Protein AF-A0A5J4SEL9-F1 (afdb_monomer)

Foldseek 3Di:
DVLDLVVLLVCQVVCVVVVPDDDPPNVSVCVPPVCSVVVSVVVVRDDDDD

Solvent-accessible surface area (backbone atoms only — not comparable to full-atom values): 3221 Å² total; per-residue (Å²): 78,96,76,42,34,64,61,54,60,67,51,56,70,52,37,69,83,36,79,87,63,79,73,56,67,69,68,48,33,43,83,81,42,70,58,50,70,61,56,39,39,75,73,67,40,86,82,83,84,132

InterPro domains:
  IPR001986 Enolpyruvate transferase domain [PF00275] (1-40)
  IPR013792 RNA 3'-terminal phosphate cyclase/enolpyruvate transferase, alpha/beta [SSF55205] (1-45)
  IPR036968 Enolpyruvate transferase domain superfamily [G3DSA:3.65.10.10] (1-48)

Secondary structure (DSSP, 8-state):
--S-HHHHHHHGGGGGT-TT---S-GGGGTTT-TTHHHHHHHTT------

Organism: NCBI:txid433724

Structure (mmCIF, N/CA/C/O backbone):
data_AF-A0A5J4SEL9-F1
#
_entry.id   AF-A0A5J4SEL9-F1
#
loop_
_atom_site.group_PDB
_atom_site.id
_atom_site.type_symbol
_atom_site.label_atom_id
_atom_site.label_alt_id
_atom_site.label_comp_id
_atom_site.label_asym_id
_atom_site.label_entity_id
_atom_site.label_seq_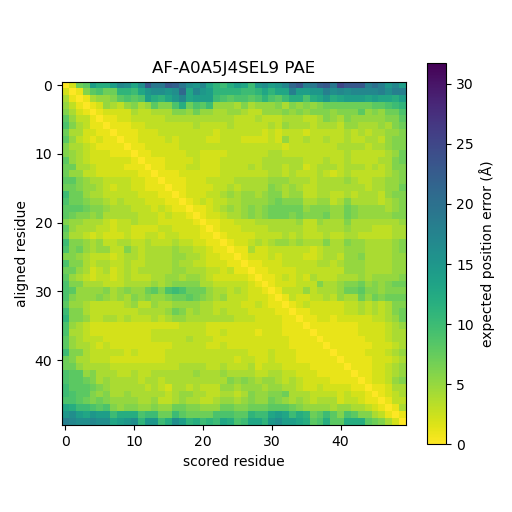id
_atom_site.pdbx_PDB_ins_code
_atom_site.Cartn_x
_atom_site.Cartn_y
_atom_site.Cartn_z
_atom_site.occupancy
_atom_site.B_iso_or_equiv
_atom_site.auth_seq_id
_atom_site.auth_comp_id
_atom_site.auth_asym_id
_atom_site.auth_atom_id
_atom_site.pdbx_PDB_model_num
ATOM 1 N N . THR A 1 1 ? 3.086 -6.322 -10.326 1.00 60.22 1 THR A N 1
ATOM 2 C CA . THR A 1 1 ? 3.276 -5.073 -11.123 1.00 60.22 1 THR A CA 1
ATOM 3 C C . THR A 1 1 ? 4.493 -5.256 -12.004 1.00 60.22 1 THR A C 1
ATOM 5 O O . THR A 1 1 ? 5.355 -5.981 -11.548 1.00 60.22 1 THR A O 1
ATOM 8 N N . TYR A 1 2 ? 4.617 -4.660 -13.201 1.00 63.88 2 TYR A N 1
ATOM 9 C CA . TYR A 1 2 ? 5.827 -4.754 -14.064 1.00 63.88 2 TYR A CA 1
ATOM 10 C C . TYR A 1 2 ? 7.108 -4.160 -13.409 1.00 63.88 2 TYR A C 1
ATOM 12 O O . TYR A 1 2 ? 7.711 -3.236 -13.938 1.00 63.88 2 TYR A O 1
ATOM 20 N N . GLU A 1 3 ? 7.449 -4.590 -12.195 1.00 64.44 3 GLU A N 1
ATOM 21 C CA . GLU A 1 3 ? 8.521 -4.139 -11.297 1.00 64.44 3 GLU A CA 1
ATOM 22 C C . GLU A 1 3 ? 8.546 -2.633 -10.954 1.00 64.44 3 GLU A C 1
ATOM 24 O O . GLU A 1 3 ? 9.432 -2.143 -10.238 1.00 64.44 3 GLU A O 1
ATOM 29 N N . ASP A 1 4 ? 7.526 -1.891 -11.395 1.00 78.38 4 ASP A N 1
ATOM 30 C CA . ASP A 1 4 ? 7.370 -0.468 -11.123 1.00 78.38 4 ASP A CA 1
ATOM 31 C C . ASP A 1 4 ? 6.535 -0.213 -9.859 1.00 78.38 4 ASP A C 1
ATOM 33 O O . ASP A 1 4 ? 5.311 -0.374 -9.830 1.00 78.38 4 ASP A O 1
ATOM 37 N N . HIS A 1 5 ? 7.225 0.264 -8.824 1.00 79.81 5 HIS A N 1
ATOM 38 C CA . HIS A 1 5 ? 6.656 0.783 -7.583 1.00 79.81 5 HIS A CA 1
ATOM 39 C C . HIS A 1 5 ? 5.529 1.807 -7.781 1.00 79.81 5 HIS A C 1
ATOM 41 O O . HIS A 1 5 ? 4.579 1.824 -7.001 1.00 79.81 5 HIS A O 1
ATOM 47 N N . ARG A 1 6 ? 5.580 2.636 -8.828 1.00 84.00 6 ARG A N 1
ATOM 48 C CA . ARG A 1 6 ? 4.579 3.681 -9.080 1.00 84.00 6 ARG A CA 1
ATOM 49 C C . ARG A 1 6 ? 3.220 3.098 -9.426 1.00 84.00 6 ARG A C 1
ATOM 51 O O . ARG A 1 6 ? 2.215 3.644 -8.987 1.00 84.00 6 ARG A O 1
ATOM 58 N N . MET A 1 7 ? 3.173 1.982 -10.156 1.00 85.38 7 MET A N 1
ATOM 59 C CA . MET A 1 7 ? 1.895 1.326 -10.445 1.00 85.38 7 MET A CA 1
ATOM 60 C C . MET A 1 7 ? 1.272 0.760 -9.173 1.00 85.38 7 MET A C 1
ATOM 62 O O . MET A 1 7 ? 0.095 0.994 -8.926 1.00 85.38 7 MET A O 1
ATOM 66 N N . ALA A 1 8 ? 2.058 0.076 -8.337 1.00 86.00 8 ALA A N 1
ATOM 67 C CA . ALA A 1 8 ? 1.560 -0.450 -7.067 1.00 86.00 8 ALA A CA 1
ATOM 68 C C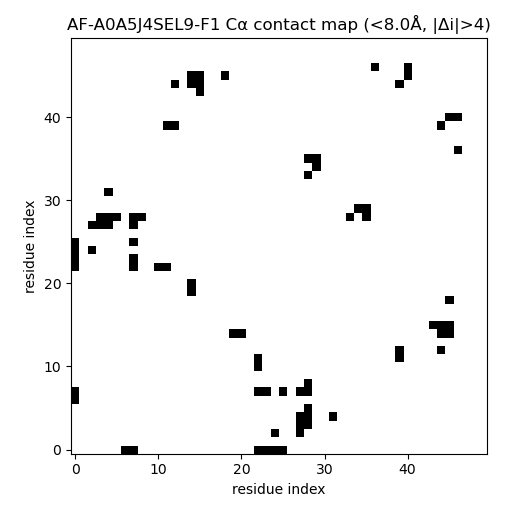 . ALA A 1 8 ? 1.005 0.683 -6.185 1.00 86.00 8 ALA A C 1
ATOM 70 O O . ALA A 1 8 ? -0.099 0.569 -5.657 1.00 86.00 8 ALA A O 1
ATOM 71 N N . MET A 1 9 ? 1.723 1.808 -6.107 1.00 85.19 9 MET A N 1
ATOM 72 C CA . MET A 1 9 ? 1.297 2.965 -5.318 1.00 85.19 9 MET A CA 1
ATOM 73 C C . MET A 1 9 ? 0.073 3.695 -5.895 1.00 85.19 9 MET A C 1
ATOM 75 O O . MET A 1 9 ? -0.744 4.210 -5.137 1.00 85.19 9 MET A O 1
ATOM 79 N N . ALA A 1 10 ? -0.077 3.756 -7.220 1.00 87.31 10 ALA A N 1
ATOM 80 C CA . ALA A 1 10 ? -1.220 4.415 -7.855 1.00 87.31 10 ALA A CA 1
ATOM 81 C C . ALA A 1 10 ? -2.526 3.634 -7.653 1.00 87.31 10 ALA A C 1
ATOM 83 O O . ALA A 1 10 ? -3.585 4.237 -7.487 1.00 87.31 10 ALA A O 1
ATOM 84 N N . PHE A 1 11 ? -2.453 2.299 -7.644 1.00 85.38 11 PHE A N 1
ATOM 85 C CA . PHE A 1 11 ? -3.631 1.455 -7.463 1.00 85.38 11 PHE A CA 1
ATOM 86 C C . PHE A 1 11 ? -4.000 1.232 -5.994 1.00 85.38 11 PHE A C 1
ATOM 88 O O . PHE A 1 11 ? -5.171 1.007 -5.720 1.00 85.38 11 PHE A O 1
ATOM 95 N N . ALA A 1 12 ? -3.079 1.345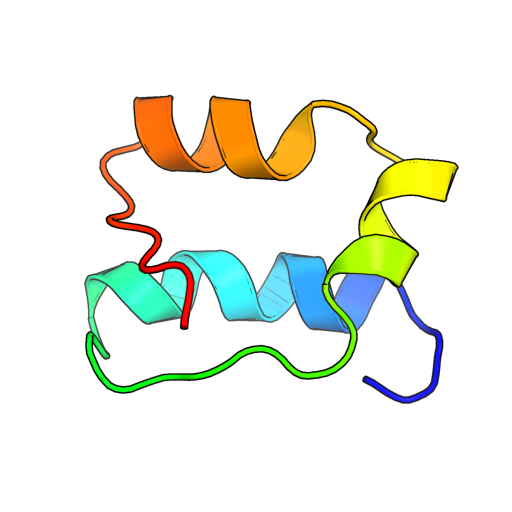 -5.032 1.00 87.38 12 ALA A N 1
ATOM 96 C CA . ALA A 1 12 ? -3.386 1.047 -3.627 1.00 87.38 12 ALA A CA 1
ATOM 97 C C . ALA A 1 12 ? -4.580 1.822 -3.029 1.00 87.38 12 ALA A C 1
ATOM 99 O O . ALA A 1 12 ? -5.398 1.197 -2.354 1.00 87.38 12 ALA A O 1
ATOM 100 N N . PRO A 1 13 ? -4.779 3.126 -3.309 1.00 86.69 13 PRO A N 1
ATOM 101 C CA . PRO 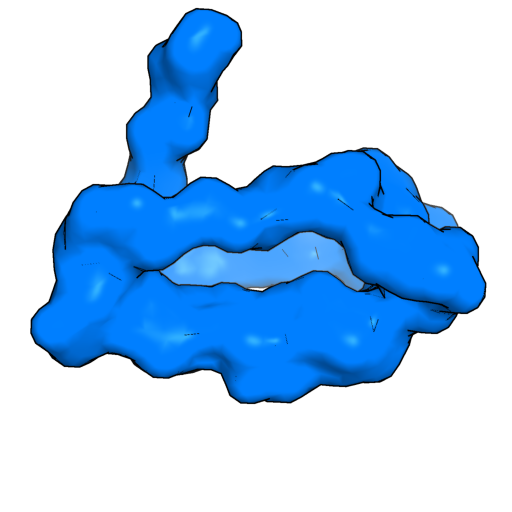A 1 13 ? 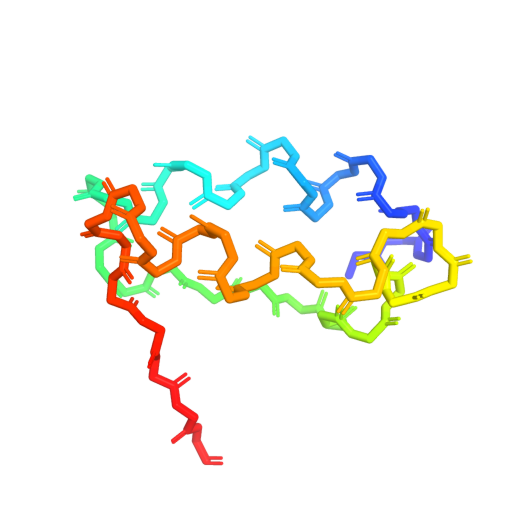-5.963 3.845 -2.833 1.00 86.69 13 PRO A CA 1
ATOM 102 C C . PRO A 1 13 ? -7.286 3.315 -3.404 1.00 86.69 13 PRO A C 1
ATOM 104 O O . PRO A 1 13 ? -8.325 3.433 -2.756 1.00 86.69 13 PRO A O 1
ATOM 107 N N . ALA A 1 14 ? -7.276 2.699 -4.593 1.00 87.56 14 ALA A N 1
ATOM 108 C CA . ALA A 1 14 ? -8.482 2.117 -5.181 1.00 87.56 14 ALA A CA 1
ATOM 109 C C . ALA A 1 14 ? -9.005 0.913 -4.372 1.00 87.56 14 ALA A C 1
ATOM 111 O O . ALA A 1 14 ? -10.200 0.618 -4.432 1.00 87.56 14 ALA A O 1
ATOM 112 N N . ALA A 1 15 ? -8.163 0.288 -3.536 1.00 85.38 15 ALA A N 1
ATOM 113 C CA . ALA A 1 15 ? -8.556 -0.812 -2.651 1.00 85.38 15 ALA A CA 1
ATOM 114 C C . ALA A 1 15 ? -9.634 -0.392 -1.635 1.00 85.38 15 ALA A C 1
ATOM 116 O O . ALA A 1 15 ? -10.420 -1.219 -1.188 1.00 85.38 15 ALA A O 1
ATOM 117 N N . ILE A 1 16 ? -9.738 0.907 -1.322 1.00 83.00 16 ILE A N 1
ATOM 118 C CA . ILE A 1 16 ? -10.790 1.458 -0.448 1.00 83.00 16 ILE A CA 1
ATOM 119 C C . ILE A 1 16 ? -12.185 1.229 -1.038 1.00 83.00 16 ILE A C 1
ATOM 121 O O . ILE A 1 16 ? -13.152 1.024 -0.307 1.00 83.00 16 ILE A O 1
ATOM 125 N N . ARG A 1 17 ? -12.313 1.319 -2.365 1.00 86.31 17 ARG A N 1
ATOM 126 C CA . ARG A 1 1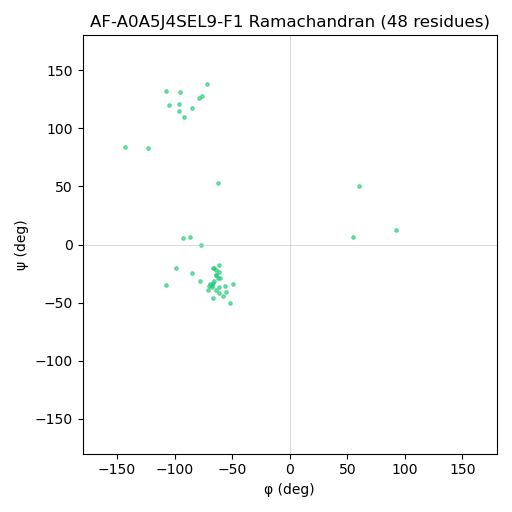7 ? -13.591 1.148 -3.071 1.00 86.31 17 ARG A CA 1
ATOM 127 C C . ARG A 1 17 ? -13.759 -0.249 -3.658 1.00 86.31 17 ARG A C 1
ATOM 129 O O . ARG A 1 17 ? -14.892 -0.652 -3.898 1.00 86.31 17 ARG A O 1
ATOM 136 N N . CYS A 1 18 ? -12.661 -0.976 -3.838 1.00 86.75 18 CYS A N 1
ATOM 137 C CA . CYS A 1 18 ? -12.622 -2.326 -4.385 1.00 86.75 18 CYS A CA 1
ATOM 138 C C . CYS A 1 18 ? -11.942 -3.272 -3.376 1.00 86.75 18 CYS A C 1
ATOM 140 O O . CYS A 1 18 ? -10.743 -3.519 -3.512 1.00 86.75 18 CYS A O 1
ATOM 142 N N . PRO A 1 19 ? -12.670 -3.795 -2.371 1.00 79.88 19 PRO A N 1
ATOM 143 C CA . PRO A 1 19 ? -12.080 -4.602 -1.296 1.00 79.88 19 PRO A CA 1
ATOM 144 C C . PRO A 1 19 ? -11.459 -5.920 -1.786 1.00 79.88 19 PRO A C 1
ATOM 146 O O . PRO A 1 19 ? -10.507 -6.401 -1.181 1.00 79.88 19 PRO A O 1
ATOM 149 N N . ASP A 1 20 ? -11.932 -6.463 -2.912 1.00 85.69 20 ASP A N 1
ATOM 150 C CA . ASP A 1 20 ? -11.402 -7.698 -3.514 1.00 85.69 20 ASP A CA 1
ATOM 151 C C . ASP A 1 20 ? -10.201 -7.458 -4.451 1.00 85.69 20 ASP A C 1
ATOM 153 O O . ASP A 1 20 ? -9.741 -8.364 -5.152 1.00 85.69 20 ASP A O 1
ATOM 157 N N . MET A 1 21 ? -9.689 -6.225 -4.518 1.00 86.56 21 MET A N 1
ATOM 158 C CA . MET A 1 21 ? -8.556 -5.896 -5.375 1.00 86.56 21 MET A CA 1
ATOM 159 C C . MET A 1 21 ? -7.243 -6.398 -4.768 1.00 86.56 21 MET A C 1
ATOM 161 O O . MET A 1 21 ? -6.885 -6.061 -3.642 1.00 86.56 21 MET A O 1
ATOM 165 N N . ARG A 1 22 ? -6.471 -7.139 -5.566 1.00 87.00 22 ARG A N 1
ATOM 166 C CA . ARG A 1 22 ? -5.141 -7.635 -5.195 1.00 87.00 22 ARG A CA 1
ATOM 167 C C . ARG A 1 22 ? -4.049 -6.881 -5.945 1.00 87.00 22 ARG A C 1
ATOM 169 O O . ARG A 1 22 ? -4.114 -6.740 -7.166 1.00 87.00 22 ARG A O 1
ATOM 176 N N . ILE A 1 23 ? -3.019 -6.435 -5.227 1.00 86.19 23 ILE A N 1
ATOM 177 C CA . ILE A 1 23 ? -1.810 -5.860 -5.827 1.00 86.19 23 ILE A CA 1
ATOM 178 C C . ILE A 1 23 ? -0.757 -6.958 -5.938 1.00 86.19 23 ILE A C 1
ATOM 180 O O . ILE A 1 23 ? -0.273 -7.465 -4.932 1.00 86.19 23 ILE A O 1
ATOM 184 N N . ALA A 1 24 ? -0.394 -7.312 -7.170 1.00 85.69 24 ALA A N 1
ATOM 185 C CA . ALA A 1 24 ? 0.705 -8.236 -7.429 1.00 85.69 24 ALA A CA 1
ATOM 186 C C . ALA A 1 24 ? 2.061 -7.575 -7.127 1.00 85.69 24 ALA A C 1
ATOM 188 O O . ALA A 1 24 ? 2.288 -6.433 -7.537 1.00 85.69 24 ALA A O 1
ATOM 189 N N . ASP A 1 25 ? 2.965 -8.325 -6.494 1.00 83.88 25 ASP A N 1
ATOM 190 C CA . ASP A 1 25 ? 4.338 -7.926 -6.147 1.00 83.88 25 ASP A CA 1
ATOM 191 C C . ASP A 1 25 ? 4.449 -6.704 -5.212 1.00 83.88 25 ASP A C 1
ATOM 193 O O . ASP A 1 25 ? 5.218 -5.786 -5.491 1.00 83.88 25 ASP A O 1
ATOM 197 N N . PRO A 1 26 ? 3.745 -6.652 -4.064 1.00 84.00 26 PRO A N 1
ATOM 198 C CA . PRO A 1 26 ? 3.733 -5.466 -3.195 1.00 84.00 26 PRO A CA 1
ATOM 199 C C . PRO A 1 26 ? 5.119 -5.084 -2.634 1.00 84.00 26 PRO A C 1
ATOM 201 O O . PRO A 1 26 ? 5.334 -3.941 -2.221 1.00 84.00 26 PRO A O 1
ATOM 204 N N . HIS A 1 27 ? 6.080 -6.013 -2.668 1.00 84.88 27 HIS A N 1
ATOM 205 C CA . HIS A 1 27 ? 7.466 -5.806 -2.248 1.00 84.88 27 HIS A CA 1
ATOM 206 C C . HIS A 1 27 ? 8.222 -4.776 -3.108 1.00 84.88 27 HIS A C 1
ATOM 208 O O . HIS A 1 27 ? 9.190 -4.179 -2.635 1.00 84.88 27 HIS A O 1
ATOM 214 N N . VAL A 1 28 ? 7.786 -4.506 -4.349 1.00 85.62 28 VAL A N 1
ATOM 215 C CA . VAL A 1 28 ? 8.474 -3.538 -5.224 1.00 85.62 28 VAL A CA 1
ATOM 216 C C . VAL A 1 28 ? 8.397 -2.106 -4.694 1.00 85.62 28 VAL A C 1
ATOM 218 O O . VAL A 1 28 ? 9.208 -1.273 -5.091 1.00 85.62 28 VAL A O 1
ATOM 221 N N . VAL A 1 29 ? 7.440 -1.814 -3.805 1.00 86.62 29 VAL A N 1
ATOM 222 C CA . VAL A 1 29 ? 7.280 -0.500 -3.165 1.00 86.62 29 VAL A CA 1
ATOM 223 C C . VAL A 1 29 ? 8.294 -0.304 -2.040 1.00 86.62 29 VAL A C 1
ATOM 225 O O . VAL A 1 29 ? 8.784 0.807 -1.846 1.00 86.62 29 VAL A O 1
ATOM 228 N N . TH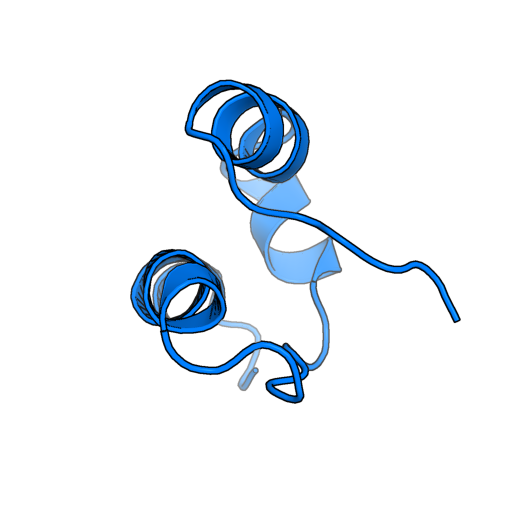R A 1 30 ? 8.688 -1.380 -1.352 1.00 84.81 30 THR A N 1
ATOM 229 C CA . THR A 1 30 ? 9.547 -1.334 -0.159 1.00 84.81 30 THR A CA 1
ATOM 230 C C . THR A 1 30 ? 10.917 -0.709 -0.433 1.00 84.81 30 THR A C 1
ATOM 232 O O . THR A 1 30 ? 11.472 -0.065 0.450 1.00 84.81 30 THR A O 1
ATOM 235 N N . LYS A 1 31 ? 11.442 -0.821 -1.663 1.00 84.00 31 LYS A N 1
ATOM 236 C CA . LYS A 1 31 ? 12.721 -0.200 -2.062 1.00 84.00 31 LYS A CA 1
ATOM 237 C C . LYS A 1 31 ? 12.688 1.335 -2.058 1.00 84.00 31 LYS A C 1
ATOM 239 O O . LYS A 1 31 ? 13.713 1.963 -1.821 1.00 84.00 31 LYS A O 1
ATOM 244 N N . SER A 1 32 ? 11.528 1.929 -2.342 1.00 85.75 32 SER A N 1
ATOM 245 C CA . SER A 1 32 ? 11.358 3.381 -2.506 1.00 85.75 32 SER A CA 1
ATOM 246 C C . SER A 1 32 ? 10.615 4.010 -1.333 1.00 85.75 32 SER A C 1
ATOM 248 O O . SER A 1 32 ? 10.910 5.136 -0.950 1.00 85.75 32 SER A O 1
ATOM 250 N N . TYR A 1 33 ? 9.656 3.283 -0.762 1.00 89.12 33 TYR A N 1
ATOM 251 C CA . TYR A 1 33 ? 8.860 3.726 0.370 1.00 89.12 33 TYR A CA 1
ATOM 252 C C . TYR A 1 33 ? 8.582 2.537 1.310 1.00 89.12 33 TYR A C 1
ATOM 254 O O . TYR A 1 33 ? 7.525 1.908 1.236 1.00 89.12 33 TYR A O 1
ATOM 262 N N . PRO A 1 34 ? 9.526 2.220 2.218 1.00 88.56 34 PRO A N 1
ATOM 263 C CA . PRO A 1 34 ? 9.443 1.054 3.101 1.00 88.56 34 PRO A CA 1
ATOM 264 C C . PRO A 1 34 ? 8.176 1.003 3.963 1.00 88.56 34 PRO A C 1
ATOM 266 O O . PRO A 1 34 ? 7.627 -0.070 4.191 1.00 88.56 34 PRO A O 1
ATOM 269 N N . CYS A 1 35 ? 7.693 2.167 4.408 1.00 90.69 35 CYS A N 1
ATOM 270 C CA . CYS A 1 35 ? 6.532 2.291 5.293 1.00 90.69 35 CYS A CA 1
ATOM 271 C C . CYS A 1 35 ? 5.198 2.484 4.555 1.00 90.69 35 CYS A C 1
ATOM 273 O O . CYS A 1 35 ? 4.178 2.690 5.209 1.00 90.69 35 CYS A O 1
ATOM 275 N N . TYR A 1 36 ? 5.179 2.409 3.219 1.00 91.38 36 TYR A N 1
ATOM 276 C CA . TYR A 1 36 ? 4.007 2.753 2.407 1.00 91.38 36 TYR A CA 1
ATOM 277 C C . TYR A 1 36 ? 2.724 2.044 2.853 1.00 91.38 36 TYR A C 1
ATOM 279 O O . TYR A 1 36 ? 1.705 2.689 3.075 1.00 91.38 36 TYR A O 1
ATOM 287 N N . TRP A 1 37 ? 2.778 0.721 3.024 1.00 88.12 37 TRP A N 1
ATOM 288 C CA . TRP A 1 37 ? 1.611 -0.087 3.387 1.00 88.12 37 TRP A CA 1
ATOM 289 C C . TRP A 1 37 ? 1.092 0.218 4.796 1.00 88.12 37 TRP A C 1
ATOM 291 O O . TRP A 1 37 ? -0.115 0.197 5.024 1.00 88.12 37 TRP A O 1
ATOM 301 N N . GLU A 1 38 ? 1.980 0.555 5.733 1.00 90.62 38 GLU A N 1
ATOM 302 C CA . GLU A 1 38 ? 1.588 0.964 7.085 1.00 90.62 38 GLU 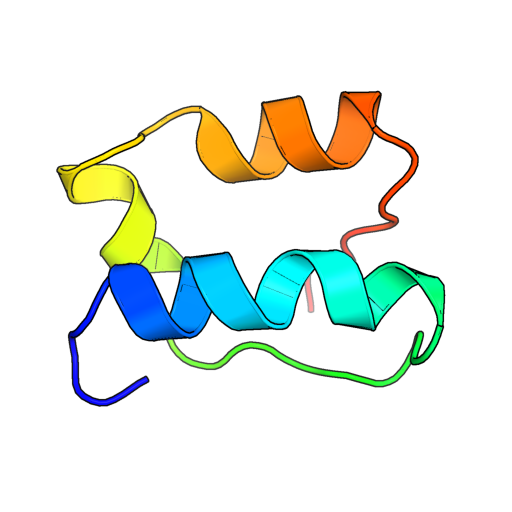A CA 1
ATOM 303 C C . GLU A 1 38 ? 0.935 2.349 7.087 1.00 90.62 38 GLU A C 1
ATOM 305 O O . GLU A 1 38 ? -0.061 2.572 7.773 1.00 90.62 38 GLU A O 1
ATOM 310 N N . ASP A 1 39 ? 1.443 3.274 6.276 1.00 92.00 39 ASP A N 1
ATOM 311 C CA . ASP A 1 39 ? 0.822 4.587 6.105 1.00 92.00 39 ASP A CA 1
ATOM 312 C C . ASP A 1 39 ? -0.534 4.479 5.390 1.00 92.00 39 ASP A C 1
ATOM 314 O O . ASP A 1 39 ? -1.490 5.166 5.753 1.00 92.00 39 ASP A O 1
ATOM 318 N N . LEU A 1 40 ? -0.666 3.538 4.454 1.00 89.38 40 LEU A N 1
ATOM 319 C CA . LEU A 1 40 ? -1.931 3.229 3.797 1.00 89.38 40 LEU A CA 1
ATOM 320 C C . LEU A 1 40 ? -2.979 2.682 4.787 1.00 89.38 40 LEU A C 1
ATOM 322 O O . LEU A 1 40 ? -4.144 3.079 4.732 1.00 89.38 40 LEU A O 1
ATOM 326 N N . LYS A 1 41 ? -2.570 1.839 5.746 1.00 89.25 41 LYS A N 1
ATOM 327 C CA . LYS A 1 41 ? -3.447 1.382 6.841 1.00 89.25 41 LYS A CA 1
ATOM 328 C C . LYS A 1 41 ? -3.929 2.545 7.706 1.00 89.25 41 LYS A C 1
ATOM 330 O O . LYS A 1 41 ? -5.110 2.603 8.040 1.00 89.25 41 LYS A O 1
ATOM 335 N N . LYS A 1 42 ? -3.054 3.510 8.024 1.00 90.06 42 LYS A N 1
ATOM 336 C CA . LYS A 1 42 ? -3.442 4.729 8.765 1.00 90.06 42 LYS A CA 1
ATOM 337 C C . LYS A 1 42 ? -4.462 5.577 8.001 1.00 90.06 42 LYS A C 1
ATOM 339 O O . LYS A 1 42 ? -5.280 6.241 8.627 1.00 90.06 42 LYS A O 1
ATOM 344 N N . ALA A 1 43 ? -4.442 5.529 6.668 1.00 87.62 43 ALA A N 1
ATOM 345 C CA . ALA A 1 43 ? -5.432 6.183 5.813 1.00 87.62 43 ALA A CA 1
ATOM 346 C C . ALA A 1 43 ? -6.782 5.434 5.734 1.00 87.62 43 ALA A C 1
ATOM 348 O O . ALA A 1 43 ? -7.694 5.899 5.052 1.00 87.62 43 ALA A O 1
ATOM 349 N N . GLY A 1 44 ? -6.929 4.297 6.425 1.00 85.25 44 GLY A N 1
ATOM 350 C CA . GLY A 1 44 ? -8.163 3.508 6.463 1.00 85.25 44 GLY A CA 1
ATOM 351 C C . GLY A 1 44 ? -8.239 2.397 5.414 1.00 85.25 44 GLY A C 1
ATOM 352 O O . GLY A 1 44 ? -9.313 1.831 5.216 1.00 85.25 44 GLY A O 1
ATOM 353 N N . VAL A 1 45 ? -7.130 2.067 4.740 1.00 86.88 45 VAL A N 1
ATOM 354 C CA . VAL A 1 45 ? -7.082 0.918 3.825 1.00 86.88 45 VAL A CA 1
ATOM 355 C C . VAL A 1 45 ? -6.923 -0.376 4.616 1.00 86.88 45 VAL A C 1
ATOM 357 O O . VAL A 1 45 ? -5.985 -0.528 5.398 1.00 86.88 45 VAL A O 1
ATOM 360 N N . ILE A 1 46 ? -7.823 -1.332 4.389 1.00 84.06 46 ILE A N 1
ATOM 361 C CA . ILE A 1 46 ? -7.721 -2.678 4.955 1.00 84.06 46 ILE A CA 1
ATOM 362 C C . ILE A 1 46 ? -6.826 -3.504 4.033 1.00 84.06 46 ILE A C 1
ATOM 364 O O . ILE A 1 46 ? -7.153 -3.714 2.868 1.00 84.06 46 ILE A O 1
ATOM 368 N N . ILE A 1 47 ? -5.690 -3.958 4.557 1.00 82.44 47 ILE A N 1
ATOM 369 C CA . ILE A 1 47 ? -4.768 -4.845 3.845 1.00 82.44 47 ILE A CA 1
ATOM 370 C C . ILE A 1 47 ? -4.933 -6.245 4.429 1.00 82.44 47 ILE A C 1
ATOM 372 O O . ILE A 1 47 ? -4.717 -6.442 5.626 1.00 82.44 47 ILE A O 1
ATOM 376 N N . LEU A 1 48 ? -5.320 -7.197 3.583 1.00 78.56 48 LEU A N 1
ATOM 377 C CA . LEU A 1 48 ? -5.383 -8.615 3.919 1.00 78.56 48 LEU A CA 1
ATOM 378 C C . LEU A 1 48 ? -4.079 -9.280 3.468 1.00 78.56 48 LEU A C 1
ATOM 380 O O . LEU A 1 48 ? -3.637 -9.068 2.339 1.00 78.56 48 LEU A O 1
ATOM 384 N N . ASN A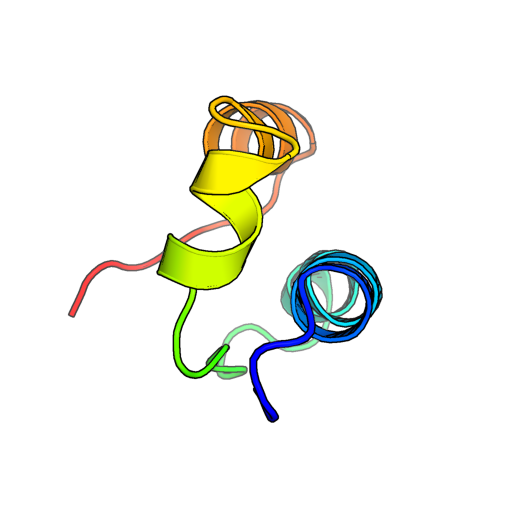 1 49 ? -3.468 -10.061 4.356 1.00 66.56 49 ASN A N 1
ATOM 385 C CA . ASN A 1 49 ? -2.364 -10.946 3.998 1.00 66.56 49 ASN A CA 1
ATOM 386 C C . ASN A 1 49 ? -2.965 -12.337 3.759 1.00 66.56 49 ASN A C 1
ATOM 388 O O . ASN A 1 49 ? -3.609 -12.860 4.669 1.00 66.56 49 ASN A O 1
ATOM 392 N N . ASP A 1 50 ? -2.792 -12.877 2.549 1.00 60.97 50 ASP A N 1
ATOM 393 C CA . ASP A 1 50 ? -3.066 -14.291 2.245 1.00 60.97 50 ASP A CA 1
ATOM 394 C C . ASP A 1 50 ? -2.002 -15.201 2.898 1.00 60.97 50 ASP A C 1
ATOM 396 O O . ASP A 1 50 ? -0.826 -14.766 3.001 1.00 60.97 50 ASP A O 1
#

Sequence (50 aa):
TYEDHRMAMAFAPAAIRCPDMRIADPHVVTKSYPCYWEDLKKAGVIILND

pLDDT: mean 83.7, std 7.45, range [60.22, 92.0]

Mean predicted aligned error: 4.42 Å

Radius of gyration: 10.09 Å; Cα contacts (8 Å, |Δi|>4): 41; chains: 1; bounding box: 26×20×23 Å